Protein AF-A0A8J2NZH7-F1 (afdb_monomer)

Foldseek 3Di:
DLVVCVPALEKEWDFDWDDPPDPDTDTQWIWIDGPVDIDIDGCVVCVVCCLPRVLVQQCPPSHAYDYDPCPVVQVNCCPRNVRHGPHD

Structure (mmCIF, N/CA/C/O backbone):
data_AF-A0A8J2NZH7-F1
#
_entry.id   AF-A0A8J2NZH7-F1
#
loop_
_atom_site.group_PDB
_atom_site.id
_atom_site.type_symbol
_atom_site.label_atom_id
_atom_site.label_alt_id
_atom_site.label_comp_id
_atom_site.label_asym_id
_atom_site.label_entity_id
_atom_site.label_seq_id
_atom_site.pdbx_PDB_ins_code
_atom_site.Cartn_x
_atom_site.Cartn_y
_atom_site.Cartn_z
_atom_site.occupancy
_atom_site.B_iso_or_equiv
_atom_site.auth_seq_id
_atom_site.auth_comp_id
_atom_site.auth_asym_id
_atom_site.auth_atom_id
_atom_site.pdbx_PDB_model_num
ATOM 1 N N . MET A 1 1 ? -2.401 -9.623 7.213 1.00 84.00 1 MET A N 1
ATOM 2 C CA . MET A 1 1 ? -2.448 -8.206 6.795 1.00 84.00 1 MET A CA 1
ATOM 3 C C . MET A 1 1 ? -3.786 -7.860 6.156 1.00 84.00 1 MET A C 1
ATOM 5 O O . MET A 1 1 ? -4.567 -7.246 6.857 1.00 84.00 1 MET A O 1
ATOM 9 N N . MET A 1 2 ? -4.127 -8.323 4.943 1.00 83.69 2 MET A N 1
ATOM 10 C CA . MET A 1 2 ? -5.386 -7.930 4.269 1.00 83.69 2 MET A CA 1
ATOM 11 C C . MET A 1 2 ? -6.669 -8.170 5.081 1.00 83.69 2 MET A C 1
ATOM 13 O O . MET A 1 2 ? -7.547 -7.316 5.117 1.00 83.69 2 MET A O 1
ATOM 17 N N . GLN A 1 3 ? -6.775 -9.296 5.794 1.00 83.81 3 GLN A N 1
ATOM 18 C CA . GLN A 1 3 ? -7.909 -9.538 6.701 1.00 83.81 3 GLN A CA 1
ATOM 19 C C . GLN A 1 3 ? -7.936 -8.578 7.898 1.00 83.81 3 GLN A C 1
ATOM 21 O O . GLN A 1 3 ? -9.007 -8.228 8.374 1.00 83.81 3 GLN A O 1
ATOM 26 N N . GLU A 1 4 ? -6.767 -8.161 8.380 1.00 85.19 4 GLU A N 1
ATOM 27 C CA . GLU A 1 4 ? -6.629 -7.289 9.550 1.00 85.19 4 GLU A CA 1
ATOM 28 C C . GLU A 1 4 ? -6.860 -5.817 9.187 1.00 85.19 4 GLU A C 1
ATOM 30 O O . GLU A 1 4 ? -7.368 -5.064 10.007 1.00 85.19 4 GLU A O 1
ATOM 35 N N . THR A 1 5 ? -6.524 -5.408 7.960 1.00 84.50 5 THR A N 1
ATOM 36 C CA . THR A 1 5 ? -6.725 -4.039 7.464 1.00 84.50 5 THR A CA 1
ATOM 37 C C . THR A 1 5 ? -8.105 -3.826 6.846 1.00 84.50 5 THR A C 1
ATOM 39 O O . THR A 1 5 ? -8.506 -2.682 6.653 1.00 84.50 5 THR A O 1
ATOM 42 N N . LYS A 1 6 ? -8.856 -4.895 6.546 1.00 85.62 6 LYS A N 1
ATOM 43 C CA . LYS A 1 6 ? -10.144 -4.832 5.838 1.00 85.62 6 LYS A CA 1
ATOM 44 C C . LYS A 1 6 ? -11.123 -3.835 6.464 1.00 85.62 6 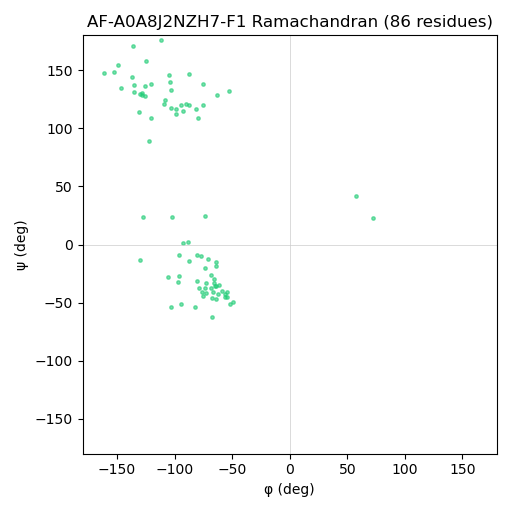LYS A C 1
ATOM 46 O O . LYS A 1 6 ? -11.628 -2.962 5.758 1.00 85.62 6 LYS A O 1
ATOM 51 N N . ASP A 1 7 ? -11.326 -3.937 7.773 1.00 87.75 7 ASP A N 1
ATOM 52 C CA . ASP A 1 7 ? -12.329 -3.157 8.509 1.00 87.75 7 ASP A CA 1
ATOM 53 C C . ASP A 1 7 ? -11.765 -1.852 9.106 1.00 87.75 7 ASP A C 1
ATOM 55 O O . ASP A 1 7 ? -12.483 -1.101 9.763 1.00 87.75 7 ASP A O 1
ATOM 59 N N . GLU A 1 8 ? -10.481 -1.559 8.889 1.00 91.25 8 GLU A N 1
ATOM 60 C CA . GLU A 1 8 ? -9.827 -0.363 9.426 1.00 91.25 8 GLU A CA 1
ATOM 61 C C . GLU A 1 8 ? -10.016 0.814 8.458 1.00 91.25 8 GLU A C 1
ATOM 63 O O . GLU A 1 8 ? -9.596 0.753 7.304 1.00 91.25 8 GLU A O 1
ATOM 68 N N . CYS A 1 9 ? -10.647 1.903 8.900 1.00 93.56 9 CYS A N 1
ATOM 69 C CA . CYS A 1 9 ? -10.873 3.086 8.053 1.00 93.56 9 CYS A CA 1
ATOM 70 C C . CYS A 1 9 ? -9.648 4.007 7.955 1.00 93.56 9 CYS A C 1
ATOM 72 O O . CYS A 1 9 ? -9.658 4.965 7.189 1.00 93.56 9 CYS A O 1
ATOM 74 N N . THR A 1 10 ? -8.607 3.765 8.749 1.00 96.50 10 THR A N 1
ATOM 75 C CA . THR A 1 10 ? -7.399 4.593 8.779 1.00 96.50 10 THR A CA 1
ATOM 76 C C . THR A 1 10 ? -6.170 3.705 8.798 1.00 96.50 10 THR A C 1
ATOM 78 O O . THR A 1 10 ? -6.090 2.788 9.615 1.00 96.50 10 THR A O 1
ATOM 81 N N . LEU A 1 11 ? -5.214 3.993 7.919 1.00 97.19 11 LEU A N 1
ATOM 82 C CA . LEU A 1 11 ? -3.950 3.270 7.816 1.00 97.19 11 LEU A CA 1
ATOM 83 C C . LEU A 1 11 ? -2.790 4.265 7.848 1.00 97.19 11 LEU A C 1
ATOM 85 O O . LEU A 1 11 ? -2.800 5.236 7.101 1.00 97.19 11 LEU A O 1
ATOM 89 N N . GLY A 1 12 ? -1.786 4.021 8.687 1.00 97.69 12 GLY A N 1
ATOM 90 C CA . GLY A 1 12 ? -0.473 4.648 8.533 1.00 97.69 12 GLY A CA 1
ATOM 91 C C . GLY A 1 12 ? 0.270 3.987 7.378 1.00 97.69 12 GLY A C 1
ATOM 92 O O . GLY A 1 12 ? 0.178 2.766 7.226 1.00 97.69 12 GLY A O 1
ATOM 93 N N . PHE A 1 13 ? 0.954 4.769 6.549 1.00 97.12 13 PHE A N 1
ATOM 94 C CA . PHE A 1 13 ? 1.538 4.265 5.314 1.00 97.12 13 PHE A CA 1
ATOM 95 C C . PHE A 1 13 ? 2.855 4.972 4.975 1.00 97.12 13 PHE A C 1
ATOM 97 O O . PHE A 1 13 ? 2.940 6.197 5.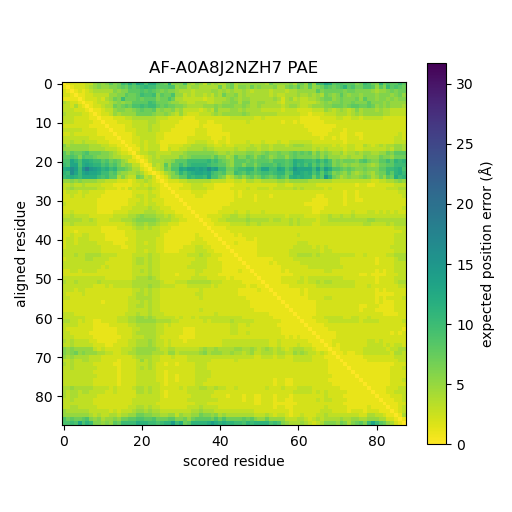069 1.00 97.12 13 PHE A O 1
ATOM 104 N N . ASP A 1 14 ? 3.860 4.190 4.586 1.00 97.81 14 ASP A N 1
ATOM 105 C CA . ASP A 1 14 ? 5.179 4.650 4.138 1.00 97.81 14 ASP A CA 1
ATOM 106 C C . ASP A 1 14 ? 5.750 3.654 3.111 1.00 97.81 14 ASP A C 1
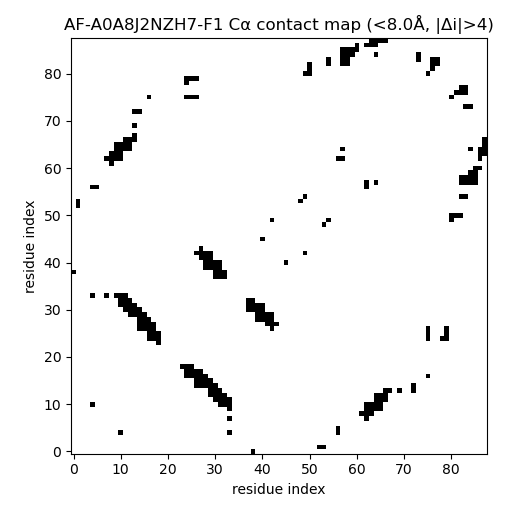ATOM 108 O O . ASP A 1 14 ? 5.349 2.480 3.080 1.00 97.81 14 ASP A O 1
ATOM 112 N N . ILE A 1 15 ? 6.630 4.128 2.227 1.00 96.75 15 ILE A N 1
ATOM 113 C CA . ILE A 1 15 ? 7.280 3.306 1.201 1.00 96.75 15 ILE A CA 1
ATOM 114 C C . ILE A 1 15 ? 8.774 3.623 1.136 1.00 96.75 15 ILE A C 1
ATOM 116 O O . ILE A 1 15 ? 9.176 4.778 1.035 1.00 96.75 15 ILE A O 1
ATOM 120 N N . ASP A 1 16 ? 9.599 2.581 1.019 1.00 95.44 16 ASP A N 1
ATOM 121 C CA . ASP A 1 16 ? 11.004 2.724 0.640 1.00 95.44 16 ASP A CA 1
ATOM 122 C C . ASP A 1 16 ? 11.213 2.445 -0.851 1.00 95.44 16 ASP A C 1
ATOM 124 O O . ASP A 1 16 ? 11.120 1.304 -1.320 1.00 95.44 16 ASP A O 1
ATOM 128 N N . GLY A 1 17 ? 11.563 3.486 -1.604 1.00 92.25 17 GLY A N 1
ATOM 129 C CA . GLY A 1 17 ? 11.954 3.383 -3.009 1.00 92.25 17 GLY A CA 1
ATOM 130 C C . GLY A 1 17 ? 13.450 3.108 -3.209 1.00 92.25 17 GLY A C 1
ATOM 131 O O . GLY A 1 17 ? 14.305 3.622 -2.489 1.00 92.25 17 GLY A O 1
ATOM 132 N N . HIS A 1 18 ? 13.792 2.358 -4.258 1.00 92.00 18 HIS A N 1
ATOM 133 C CA . HIS A 1 18 ? 15.166 2.159 -4.718 1.00 92.00 18 HIS A CA 1
ATOM 134 C C . HIS A 1 18 ? 15.312 2.519 -6.206 1.00 92.00 18 HIS A C 1
ATOM 136 O O . HIS A 1 18 ? 14.476 2.162 -7.035 1.00 92.00 18 HIS A O 1
ATOM 142 N N . MET A 1 19 ? 16.390 3.232 -6.557 1.00 87.38 19 MET A N 1
ATOM 143 C CA . MET A 1 19 ? 16.623 3.757 -7.918 1.00 87.38 19 MET A CA 1
ATOM 144 C C . MET A 1 19 ? 18.004 3.440 -8.500 1.00 87.38 19 MET A C 1
ATOM 146 O O . MET A 1 19 ? 18.223 3.642 -9.688 1.00 87.38 19 MET A O 1
ATOM 150 N N . GLN A 1 20 ? 18.960 2.973 -7.694 1.00 87.69 20 GLN A N 1
ATOM 151 C CA . GLN A 1 20 ? 20.371 2.944 -8.101 1.00 87.69 20 GLN A CA 1
ATOM 152 C C . GLN A 1 20 ? 20.653 1.979 -9.264 1.00 87.69 20 GLN A C 1
ATOM 154 O O . GLN A 1 20 ? 21.562 2.220 -10.056 1.00 87.69 20 GLN A O 1
ATOM 159 N N . TYR A 1 21 ? 19.869 0.905 -9.378 1.00 85.69 21 TYR A N 1
ATOM 160 C CA . TYR A 1 21 ? 20.075 -0.164 -10.361 1.00 85.69 21 TYR A CA 1
ATOM 161 C C . TYR A 1 21 ? 18.828 -0.467 -11.202 1.00 85.69 21 TYR A C 1
ATOM 163 O O . TYR A 1 21 ? 18.687 -1.568 -11.730 1.00 85.69 21 TYR A O 1
ATOM 171 N N . SER A 1 22 ? 17.919 0.501 -11.336 1.00 80.25 22 SER A N 1
ATOM 172 C CA . SER A 1 22 ? 16.685 0.353 -12.110 1.00 80.25 22 SER A CA 1
ATOM 173 C C . SER A 1 22 ? 16.412 1.601 -12.952 1.00 80.25 22 SER A C 1
ATOM 175 O O . SER A 1 22 ? 16.686 2.722 -12.536 1.00 80.25 22 SER A O 1
ATOM 177 N N . ILE A 1 23 ? 15.856 1.403 -14.154 1.00 74.44 23 ILE A N 1
ATOM 178 C CA . ILE A 1 23 ? 15.444 2.487 -15.070 1.00 74.44 23 ILE A CA 1
ATOM 179 C C . ILE A 1 23 ? 14.192 3.222 -14.536 1.00 74.44 23 ILE A C 1
ATOM 181 O O . ILE A 1 23 ? 13.856 4.309 -15.000 1.00 74.44 23 ILE A O 1
ATOM 185 N N . GLY A 1 24 ? 13.524 2.662 -13.523 1.00 75.56 24 GLY A N 1
ATOM 186 C CA . GLY A 1 24 ? 12.451 3.305 -12.766 1.00 75.56 24 GLY A CA 1
ATOM 187 C C . GLY A 1 24 ? 12.595 3.080 -11.262 1.00 75.56 24 GLY A C 1
ATOM 188 O O . GLY A 1 24 ? 13.407 2.273 -10.817 1.00 75.56 24 GLY A O 1
ATOM 189 N N . ASN A 1 25 ? 11.784 3.778 -10.471 1.00 81.25 25 ASN A N 1
ATOM 190 C CA . ASN A 1 25 ? 11.668 3.481 -9.045 1.00 81.25 25 ASN A CA 1
ATOM 191 C C . ASN A 1 25 ? 11.098 2.073 -8.860 1.00 81.25 25 ASN A C 1
ATOM 193 O O . ASN A 1 25 ? 10.059 1.774 -9.448 1.00 81.25 25 ASN A O 1
ATOM 197 N N . ILE A 1 26 ? 11.770 1.254 -8.054 1.00 91.38 26 ILE A N 1
ATOM 198 C CA . ILE A 1 26 ? 11.193 0.028 -7.498 1.00 91.38 26 ILE A CA 1
ATOM 199 C C . ILE A 1 26 ? 10.853 0.276 -6.035 1.00 91.38 26 ILE A C 1
ATOM 201 O O . ILE A 1 26 ? 11.616 0.927 -5.317 1.00 91.38 26 ILE A O 1
ATOM 205 N N . ILE A 1 27 ? 9.722 -0.242 -5.591 1.00 95.00 27 ILE A N 1
ATOM 206 C CA . ILE A 1 27 ? 9.325 -0.263 -4.194 1.00 95.00 27 ILE A CA 1
ATOM 207 C C . ILE A 1 27 ? 10.048 -1.446 -3.560 1.00 95.00 27 ILE A C 1
ATOM 209 O O . ILE A 1 27 ? 9.866 -2.590 -3.960 1.00 95.00 27 ILE A O 1
ATOM 213 N N . SER A 1 28 ? 10.928 -1.155 -2.608 1.00 95.00 28 SER A N 1
ATOM 214 C CA . SER A 1 28 ? 11.775 -2.148 -1.939 1.00 95.00 28 SER A CA 1
ATOM 215 C C . SER A 1 28 ? 11.199 -2.627 -0.609 1.00 95.00 28 SER A C 1
ATOM 217 O O . SER A 1 28 ? 11.450 -3.761 -0.206 1.00 95.00 28 SER A O 1
ATOM 219 N N . LEU A 1 29 ? 10.397 -1.788 0.046 1.00 97.06 29 LEU A N 1
ATOM 220 C CA . LEU A 1 29 ? 9.662 -2.110 1.261 1.00 97.06 29 LEU A CA 1
ATOM 221 C C . LEU A 1 29 ? 8.411 -1.233 1.328 1.00 97.06 29 LEU A C 1
ATOM 223 O O . LEU A 1 29 ? 8.410 -0.105 0.834 1.00 97.06 29 LEU A O 1
ATOM 227 N N . MET A 1 30 ? 7.351 -1.761 1.928 1.00 97.12 30 MET A N 1
ATOM 228 C CA . MET A 1 30 ? 6.148 -0.996 2.228 1.00 97.12 30 MET A CA 1
ATOM 229 C C . MET A 1 30 ? 5.775 -1.219 3.692 1.00 97.12 30 MET A C 1
ATOM 231 O O . MET A 1 30 ? 5.712 -2.359 4.168 1.00 97.12 30 MET A O 1
ATOM 235 N N . GLN A 1 31 ? 5.554 -0.128 4.412 1.00 98.00 31 GLN A N 1
ATOM 236 C CA . GLN A 1 31 ? 5.205 -0.129 5.823 1.00 98.00 31 GLN A CA 1
ATOM 237 C C . GLN A 1 31 ? 3.746 0.279 5.961 1.00 98.00 31 GLN A C 1
ATOM 239 O O . GLN A 1 31 ? 3.328 1.334 5.484 1.00 98.00 31 GLN A O 1
ATOM 244 N N . ILE A 1 32 ? 2.959 -0.571 6.616 1.00 97.25 32 ILE A N 1
ATOM 245 C CA . ILE A 1 32 ? 1.536 -0.320 6.835 1.00 97.25 32 ILE A CA 1
ATOM 246 C C . ILE A 1 32 ? 1.237 -0.491 8.312 1.00 97.25 32 ILE A C 1
ATOM 248 O O . ILE A 1 32 ? 1.532 -1.533 8.892 1.00 97.25 32 ILE A O 1
ATOM 252 N N . SER A 1 33 ? 0.587 0.499 8.901 1.00 97.00 33 SER A N 1
ATOM 253 C CA . SER A 1 33 ? 0.210 0.495 10.309 1.00 97.00 33 SER A CA 1
ATOM 254 C C . SER A 1 33 ? -1.295 0.619 10.467 1.00 97.00 33 SER A C 1
ATOM 256 O O . SER A 1 33 ? -1.961 1.408 9.800 1.00 97.00 33 SER A O 1
ATOM 258 N N . THR A 1 34 ? -1.832 -0.156 11.397 1.00 95.81 34 THR A N 1
ATOM 259 C CA . THR A 1 34 ? -3.188 -0.005 11.938 1.00 95.81 34 THR A CA 1
ATOM 260 C C . THR A 1 34 ? -3.079 0.450 13.390 1.00 95.81 34 THR A C 1
ATOM 262 O O . THR A 1 34 ? -1.993 0.462 13.963 1.00 95.81 34 THR A O 1
ATOM 265 N N . PHE A 1 35 ? -4.201 0.727 14.053 1.00 92.56 35 PHE A N 1
ATOM 266 C CA . PHE A 1 35 ? -4.181 1.014 15.493 1.00 92.56 35 PHE A CA 1
ATOM 267 C C . PHE A 1 35 ? -3.719 -0.163 16.366 1.00 92.56 35 PHE A C 1
ATOM 269 O O . PHE A 1 35 ? -3.383 0.035 17.532 1.00 92.56 35 PHE A O 1
ATOM 276 N N . LYS A 1 36 ? -3.747 -1.392 15.840 1.00 93.88 36 LYS A N 1
ATOM 277 C CA . LYS A 1 36 ? -3.466 -2.613 16.610 1.00 93.88 36 LYS A CA 1
ATOM 278 C C . LYS A 1 36 ? -2.107 -3.221 16.294 1.00 93.88 36 LYS A C 1
ATOM 280 O O . LYS A 1 36 ? -1.575 -3.962 17.117 1.00 93.88 36 LYS A O 1
ATOM 285 N N . LYS A 1 37 ? -1.605 -3.000 15.080 1.00 95.38 37 LYS A N 1
ATOM 286 C CA . LYS A 1 37 ? -0.477 -3.751 14.537 1.00 95.38 37 LYS A CA 1
ATOM 287 C C . LYS A 1 37 ? 0.179 -3.033 13.369 1.00 95.38 37 LYS A C 1
ATOM 289 O O . LYS A 1 37 ? -0.512 -2.432 12.543 1.00 95.38 37 LYS A O 1
ATOM 294 N N . ASP A 1 38 ? 1.484 -3.237 13.279 1.00 96.94 38 ASP A N 1
ATOM 295 C CA . ASP A 1 38 ? 2.339 -2.797 12.188 1.00 96.94 38 ASP A CA 1
ATOM 296 C C . ASP A 1 38 ? 2.720 -3.971 11.280 1.00 96.94 38 ASP A C 1
ATOM 298 O O . ASP A 1 38 ? 2.908 -5.110 11.726 1.00 96.94 38 ASP A O 1
ATOM 302 N N . PHE A 1 39 ? 2.841 -3.684 9.991 1.00 97.19 39 PHE A N 1
ATOM 303 C CA . PHE A 1 39 ? 3.180 -4.635 8.946 1.00 97.19 39 PHE A CA 1
ATOM 304 C C . PHE A 1 39 ? 4.384 -4.121 8.160 1.00 97.19 39 PHE A C 1
ATOM 306 O O . PHE A 1 39 ? 4.367 -3.010 7.635 1.00 97.19 39 PHE A O 1
ATOM 313 N N . LEU A 1 40 ? 5.400 -4.973 8.037 1.00 97.44 40 LEU A N 1
ATOM 314 C CA . LEU A 1 40 ? 6.466 -4.829 7.052 1.00 97.44 40 LEU A CA 1
ATOM 315 C C . LEU A 1 40 ? 6.134 -5.754 5.887 1.00 97.44 40 LEU A C 1
ATOM 317 O O . LEU A 1 40 ? 6.014 -6.968 6.067 1.00 97.44 40 LEU A O 1
ATOM 321 N N . VAL A 1 41 ? 5.919 -5.168 4.719 1.00 96.56 41 VAL A N 1
ATOM 322 C CA . VAL A 1 41 ? 5.423 -5.864 3.536 1.00 96.56 41 VAL A CA 1
ATOM 323 C C . VAL A 1 41 ? 6.558 -5.961 2.536 1.00 96.56 41 VAL A C 1
ATOM 325 O O . VAL A 1 41 ? 7.079 -4.936 2.108 1.00 96.56 41 VAL A O 1
ATOM 328 N N . ASP A 1 42 ? 6.918 -7.187 2.160 1.00 96.62 42 ASP A N 1
ATOM 329 C CA . ASP A 1 42 ? 7.838 -7.443 1.055 1.00 96.62 42 ASP A CA 1
ATOM 330 C C . ASP A 1 42 ? 7.08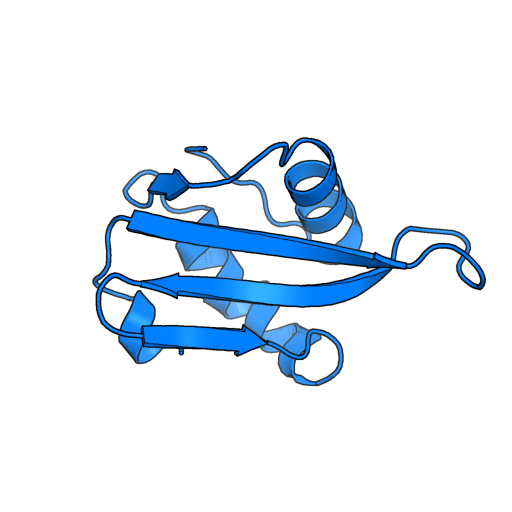0 -7.330 -0.285 1.00 96.62 42 ASP A C 1
ATOM 332 O O . ASP A 1 42 ? 6.260 -8.202 -0.601 1.00 96.62 42 ASP A O 1
ATOM 336 N N . PRO A 1 43 ? 7.335 -6.273 -1.076 1.00 95.06 43 PRO A N 1
ATOM 337 C CA . PRO A 1 43 ? 6.632 -6.016 -2.325 1.00 95.06 43 PRO A CA 1
ATOM 338 C C . PRO A 1 43 ? 7.042 -6.959 -3.459 1.00 95.06 43 PRO A C 1
ATOM 340 O O . PRO A 1 43 ? 6.280 -7.110 -4.410 1.00 95.06 43 PRO A O 1
ATOM 343 N N . PHE A 1 44 ? 8.206 -7.610 -3.372 1.00 94.19 44 PHE A N 1
ATOM 344 C CA . PHE A 1 44 ? 8.653 -8.557 -4.393 1.00 94.19 44 PHE A CA 1
ATOM 345 C C . PHE A 1 44 ? 7.899 -9.877 -4.276 1.00 94.19 44 PHE A C 1
ATOM 347 O O . PHE A 1 44 ? 7.445 -10.427 -5.278 1.00 94.19 44 PHE A O 1
ATOM 354 N N . THR A 1 45 ? 7.745 -10.369 -3.046 1.00 96.62 45 THR A N 1
ATOM 355 C CA . THR A 1 45 ? 7.040 -11.627 -2.776 1.00 96.62 45 THR A CA 1
ATOM 356 C C . THR A 1 45 ? 5.528 -11.478 -2.938 1.00 96.62 45 THR A C 1
ATOM 358 O O . THR A 1 45 ? 4.886 -12.392 -3.442 1.00 96.62 45 THR A O 1
ATOM 361 N N . LEU A 1 46 ? 4.963 -10.336 -2.533 1.00 96.00 46 LEU A N 1
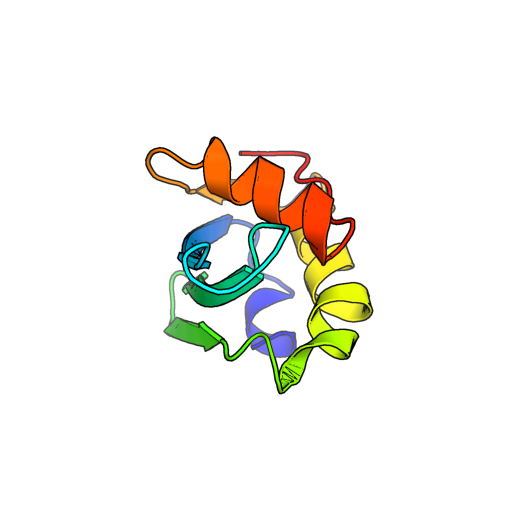ATOM 362 C CA . LEU A 1 46 ? 3.512 -10.088 -2.515 1.00 96.00 46 LEU A CA 1
ATOM 363 C C . LEU A 1 46 ? 3.035 -9.213 -3.680 1.00 96.00 46 LEU A C 1
ATOM 365 O O . LEU A 1 46 ? 2.028 -8.509 -3.582 1.00 96.00 46 LEU A O 1
ATOM 369 N N . HIS A 1 47 ? 3.799 -9.191 -4.770 1.00 94.12 47 HIS A N 1
ATOM 370 C CA . HIS A 1 47 ? 3.596 -8.260 -5.873 1.00 94.12 47 HIS A CA 1
ATOM 371 C C . HIS A 1 47 ? 2.172 -8.335 -6.458 1.00 94.12 47 HIS A C 1
ATOM 373 O O . HIS A 1 47 ? 1.551 -7.301 -6.724 1.00 94.12 47 HIS A O 1
ATOM 379 N N . ASP A 1 48 ? 1.626 -9.539 -6.634 1.00 94.81 48 ASP A N 1
ATOM 380 C CA . ASP A 1 48 ? 0.312 -9.736 -7.251 1.00 94.81 48 ASP A CA 1
ATOM 381 C C . ASP A 1 48 ? -0.833 -9.450 -6.270 1.00 94.81 48 ASP A C 1
ATOM 383 O O . ASP A 1 48 ? -1.838 -8.835 -6.644 1.00 94.81 48 ASP A O 1
ATOM 387 N N . GLU A 1 49 ? -0.669 -9.805 -4.997 1.00 94.94 49 GLU A N 1
ATOM 388 C CA . GLU A 1 49 ? -1.593 -9.484 -3.908 1.00 94.94 49 GLU A CA 1
ATOM 389 C C . GLU A 1 49 ? -1.678 -7.971 -3.684 1.00 94.94 49 GLU A C 1
ATOM 391 O O . GLU A 1 49 ? -2.756 -7.435 -3.428 1.00 94.94 49 GLU A O 1
ATOM 396 N N . ILE A 1 50 ? -0.572 -7.242 -3.854 1.00 96.00 50 ILE A N 1
ATOM 397 C CA . ILE A 1 50 ? -0.580 -5.778 -3.793 1.00 96.00 50 ILE A CA 1
ATOM 398 C C . ILE A 1 50 ? -1.432 -5.198 -4.932 1.00 96.00 50 ILE A C 1
ATOM 400 O O . ILE A 1 50 ? -2.287 -4.339 -4.698 1.00 96.00 50 ILE A O 1
ATOM 404 N N . ARG A 1 51 ? -1.251 -5.691 -6.165 1.00 95.25 51 ARG A N 1
ATOM 405 C CA . ARG A 1 51 ? -1.985 -5.205 -7.353 1.00 95.25 51 ARG A CA 1
ATOM 406 C C . ARG A 1 51 ? -3.468 -5.554 -7.340 1.00 95.25 51 ARG A C 1
ATOM 408 O O . ARG A 1 51 ? -4.247 -4.861 -7.996 1.00 95.25 51 ARG A O 1
ATOM 415 N N . SER A 1 52 ? -3.845 -6.626 -6.649 1.00 93.44 52 SER A N 1
ATOM 416 C CA . SER A 1 52 ? -5.213 -7.146 -6.629 1.00 93.44 52 SER A CA 1
ATOM 417 C C . SER A 1 52 ? -5.966 -6.794 -5.347 1.00 93.44 52 SER A C 1
ATOM 419 O O . SER A 1 52 ? -7.040 -6.206 -5.425 1.00 93.44 52 SER A O 1
ATOM 421 N N . GLU A 1 53 ? -5.418 -7.108 -4.176 1.00 93.44 53 GLU A N 1
ATOM 422 C CA . GLU A 1 53 ? -6.103 -6.979 -2.889 1.00 93.44 53 GLU A CA 1
ATOM 423 C C . GLU A 1 53 ? -5.804 -5.643 -2.206 1.00 93.44 53 GLU A C 1
ATOM 425 O O . GLU A 1 53 ? -6.733 -4.919 -1.839 1.00 93.44 53 GLU A O 1
ATOM 430 N N . LEU A 1 54 ? -4.524 -5.274 -2.058 1.00 94.25 54 LEU A N 1
ATOM 431 C CA . LEU A 1 54 ? -4.154 -4.029 -1.368 1.00 94.25 54 LEU A CA 1
ATOM 432 C C . LEU A 1 54 ? -4.651 -2.796 -2.126 1.00 94.25 54 LEU A C 1
ATOM 434 O O . LEU A 1 54 ? -5.112 -1.832 -1.513 1.00 94.25 54 LEU A O 1
ATOM 438 N N . LYS A 1 55 ? -4.637 -2.866 -3.461 1.00 95.62 55 LYS A N 1
ATOM 439 C CA . LYS A 1 55 ? -5.238 -1.864 -4.340 1.00 95.62 55 LYS A CA 1
ATOM 440 C C . LYS A 1 55 ? -6.669 -1.514 -3.932 1.00 95.62 55 LYS A C 1
ATOM 442 O O . LYS A 1 55 ? -6.976 -0.337 -3.787 1.00 95.62 55 LYS A O 1
ATOM 447 N N . LEU A 1 56 ? -7.522 -2.516 -3.705 1.00 94.69 56 LEU A N 1
ATOM 448 C CA . LEU A 1 56 ? -8.925 -2.292 -3.344 1.00 94.69 56 LEU A CA 1
ATOM 449 C C . LEU A 1 56 ? -9.061 -1.523 -2.032 1.00 94.69 56 LEU A C 1
ATOM 451 O O . LEU A 1 56 ? -9.978 -0.723 -1.889 1.00 94.69 56 LEU A O 1
ATOM 455 N N . LYS A 1 57 ? -8.149 -1.757 -1.083 1.00 94.62 57 LYS A N 1
ATOM 456 C CA . LYS A 1 57 ? -8.172 -1.066 0.204 1.00 94.62 57 LYS A CA 1
ATOM 457 C C . LYS A 1 57 ? -7.664 0.373 0.100 1.00 94.62 57 LYS A C 1
ATOM 459 O O . LYS A 1 57 ? -8.243 1.262 0.706 1.00 94.62 57 LYS A O 1
ATOM 464 N N . ILE A 1 58 ? -6.601 0.606 -0.666 1.00 95.19 58 ILE A N 1
ATOM 465 C CA . ILE A 1 58 ? -5.995 1.936 -0.840 1.00 95.19 58 ILE A CA 1
ATOM 466 C C . ILE A 1 58 ? -6.868 2.860 -1.708 1.00 95.19 58 ILE A C 1
ATOM 468 O O . ILE A 1 58 ? -6.890 4.073 -1.499 1.00 95.19 58 ILE A O 1
ATOM 472 N N . GLU A 1 59 ? -7.581 2.303 -2.688 1.00 96.38 59 GLU A N 1
ATOM 473 C CA . GLU A 1 59 ? -8.480 3.054 -3.576 1.00 96.38 59 GLU A CA 1
ATOM 474 C C . GLU A 1 59 ? -9.910 3.183 -3.026 1.00 96.38 59 GLU A C 1
ATOM 476 O O . GLU A 1 59 ? -10.772 3.755 -3.689 1.00 96.38 59 GLU A O 1
ATOM 481 N N . ASP A 1 60 ? -10.191 2.667 -1.828 1.00 95.62 60 ASP A N 1
ATOM 482 C CA . ASP A 1 60 ? -11.480 2.857 -1.167 1.00 95.62 60 ASP A CA 1
ATOM 483 C C . ASP A 1 60 ? -11.572 4.286 -0.596 1.00 95.62 60 ASP A C 1
ATOM 485 O O . ASP A 1 60 ? -10.775 4.640 0.275 1.00 95.62 60 ASP A O 1
ATOM 489 N N . PRO A 1 61 ? -12.551 5.117 -1.010 1.00 95.19 61 PRO A N 1
ATOM 490 C CA . PRO A 1 61 ? -12.724 6.462 -0.456 1.00 95.19 61 PRO A CA 1
ATOM 491 C C . PRO A 1 61 ? -13.090 6.464 1.039 1.00 95.19 61 PRO A C 1
ATOM 493 O O . PRO A 1 61 ? -13.011 7.507 1.683 1.00 95.19 61 PRO A O 1
ATOM 496 N N . GLY A 1 62 ? -13.505 5.322 1.599 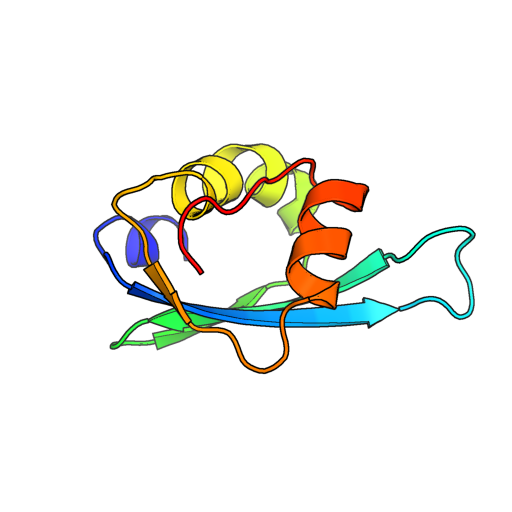1.00 95.69 62 GLY A N 1
ATOM 497 C CA . GLY A 1 62 ? -13.694 5.142 3.039 1.00 95.69 62 GLY A CA 1
ATOM 498 C C . GLY A 1 62 ? -12.394 4.937 3.826 1.00 95.69 62 GLY A C 1
ATOM 499 O O . GLY A 1 62 ? -12.426 4.961 5.057 1.00 95.69 62 GLY A O 1
ATOM 500 N N . THR A 1 63 ? -11.261 4.743 3.143 1.00 95.44 63 THR A N 1
ATOM 501 C CA . THR A 1 63 ? -9.955 4.507 3.762 1.00 95.44 63 THR A CA 1
ATOM 502 C C . THR A 1 63 ? -9.099 5.775 3.716 1.00 95.44 63 THR A C 1
ATOM 504 O O . THR A 1 63 ? -8.740 6.265 2.650 1.00 95.44 63 THR A O 1
ATOM 507 N N . LEU A 1 64 ? -8.744 6.299 4.891 1.00 96.50 64 LEU A N 1
ATOM 508 C CA . LEU A 1 64 ? -7.811 7.412 5.064 1.00 96.50 64 LEU A CA 1
ATOM 509 C C . LEU A 1 64 ? -6.379 6.887 5.214 1.00 96.50 64 LEU A C 1
ATOM 511 O O . LEU A 1 64 ? -6.088 6.153 6.162 1.00 96.50 64 LEU A O 1
ATOM 515 N N . LEU A 1 65 ? -5.477 7.307 4.327 1.00 96.44 65 LEU A N 1
ATOM 516 C CA . LEU A 1 65 ? -4.049 7.012 4.439 1.00 96.44 65 LEU A CA 1
ATOM 517 C C . LEU A 1 65 ? -3.325 8.158 5.143 1.00 96.44 65 LEU A C 1
ATOM 519 O O . LEU A 1 65 ? -3.314 9.279 4.656 1.00 96.44 65 LEU A O 1
ATOM 523 N N . ILE A 1 66 ? -2.690 7.879 6.274 1.00 97.00 66 ILE A N 1
ATOM 524 C CA . ILE A 1 66 ? -1.831 8.829 6.976 1.00 97.00 66 ILE A CA 1
ATOM 525 C C . ILE A 1 66 ? -0.397 8.612 6.495 1.00 97.00 66 ILE A C 1
ATOM 527 O O . ILE A 1 66 ? 0.191 7.566 6.765 1.00 97.00 66 ILE A O 1
ATOM 531 N N . VAL A 1 67 ? 0.169 9.619 5.831 1.00 96.62 67 VAL A N 1
ATOM 532 C CA . VAL A 1 67 ? 1.546 9.608 5.308 1.00 96.62 67 VAL A CA 1
ATOM 533 C C . VAL A 1 67 ? 2.341 10.808 5.824 1.00 96.62 67 VAL A C 1
ATOM 535 O O . VAL A 1 67 ? 1.771 11.845 6.174 1.00 96.62 67 VAL A O 1
ATOM 538 N N . HIS A 1 68 ? 3.671 10.715 5.816 1.00 96.31 68 HIS A N 1
ATOM 539 C CA . HIS A 1 68 ? 4.555 11.849 6.089 1.00 96.31 68 HIS A CA 1
ATOM 540 C C . HIS A 1 68 ? 5.470 12.110 4.892 1.00 96.31 68 HIS A C 1
ATOM 542 O O . HIS A 1 68 ? 6.385 11.348 4.624 1.00 96.31 68 HIS A O 1
ATOM 548 N N . GLY A 1 69 ? 5.236 13.207 4.164 1.00 94.00 69 GLY A N 1
ATOM 549 C CA . GLY A 1 69 ? 6.022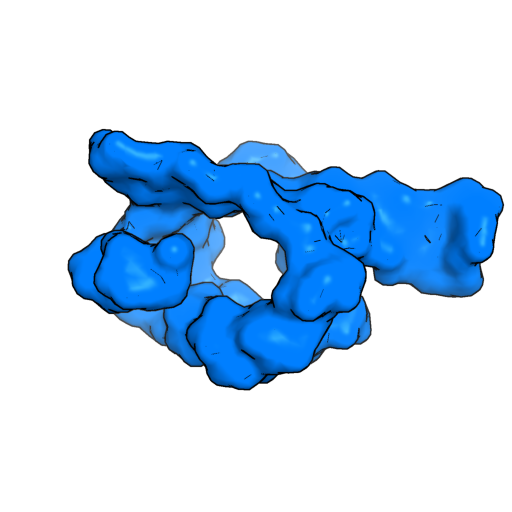 13.504 2.960 1.00 94.00 69 GLY A CA 1
ATOM 550 C C . GLY A 1 69 ? 5.713 12.592 1.762 1.00 94.00 69 GLY A C 1
ATOM 551 O O . GLY A 1 69 ? 6.525 12.505 0.845 1.00 94.00 69 GLY A O 1
ATOM 552 N N . GLY A 1 70 ? 4.529 11.968 1.721 1.00 92.25 70 GLY A N 1
ATOM 553 C CA . GLY A 1 70 ? 4.191 10.888 0.781 1.00 92.25 70 GLY A CA 1
ATOM 554 C C . GLY A 1 70 ? 3.950 11.263 -0.686 1.00 92.25 70 GLY A C 1
ATOM 555 O O . GLY A 1 70 ? 3.265 10.547 -1.415 1.00 92.25 70 GLY A O 1
ATOM 556 N N . ALA A 1 71 ? 4.507 12.380 -1.163 1.00 93.25 71 ALA A N 1
ATOM 557 C CA . ALA A 1 71 ? 4.442 12.735 -2.581 1.00 93.25 71 ALA A CA 1
ATOM 558 C C . ALA A 1 71 ? 5.086 11.649 -3.464 1.00 93.25 71 ALA A C 1
ATOM 560 O O . ALA A 1 71 ? 4.547 11.309 -4.518 1.00 93.25 71 ALA A O 1
ATOM 561 N N . ASN A 1 72 ? 6.211 11.085 -3.014 1.00 93.44 72 ASN A N 1
ATOM 562 C CA . ASN A 1 72 ? 6.886 9.992 -3.708 1.00 93.44 72 ASN A CA 1
ATOM 563 C C . ASN A 1 72 ? 6.121 8.672 -3.580 1.00 93.44 72 ASN A C 1
ATOM 565 O O . ASN A 1 72 ? 5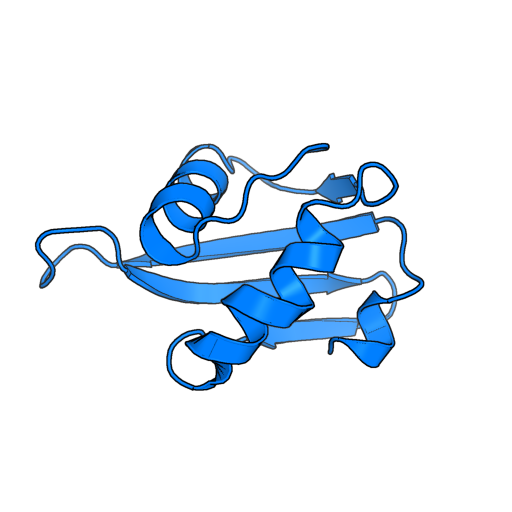.942 8.009 -4.597 1.00 93.44 72 ASN A O 1
ATOM 569 N N . ASP A 1 73 ? 5.581 8.344 -2.405 1.00 94.44 73 ASP A N 1
ATOM 570 C CA . ASP A 1 73 ? 4.786 7.125 -2.184 1.00 94.44 73 ASP A CA 1
ATOM 571 C C . ASP A 1 73 ? 3.630 7.025 -3.179 1.00 94.44 73 ASP A C 1
ATOM 573 O O . ASP A 1 73 ? 3.431 6.002 -3.836 1.00 94.44 73 ASP A O 1
ATOM 577 N N . ILE A 1 74 ? 2.914 8.136 -3.378 1.00 94.06 74 ILE A N 1
ATOM 578 C CA . ILE A 1 74 ? 1.826 8.228 -4.353 1.00 94.06 74 ILE A CA 1
ATOM 579 C C . ILE A 1 74 ? 2.343 7.994 -5.781 1.00 94.06 74 ILE A C 1
ATOM 581 O O . ILE A 1 74 ? 1.685 7.315 -6.573 1.00 94.06 74 ILE A O 1
ATOM 585 N N . LEU A 1 75 ? 3.495 8.563 -6.149 1.00 93.56 75 LEU A N 1
ATOM 586 C CA . LEU A 1 75 ? 4.082 8.375 -7.480 1.00 93.56 75 LEU A CA 1
ATOM 587 C C . LEU A 1 75 ? 4.539 6.931 -7.701 1.00 93.56 75 LEU A C 1
ATOM 589 O O . LEU A 1 75 ? 4.307 6.380 -8.778 1.00 93.56 75 LEU A O 1
ATOM 593 N N . TRP A 1 76 ? 5.148 6.313 -6.695 1.00 94.06 76 TRP A N 1
ATOM 594 C CA . TRP A 1 76 ? 5.630 4.939 -6.751 1.00 94.06 76 TRP A CA 1
ATOM 595 C C . TRP A 1 76 ? 4.471 3.944 -6.851 1.00 94.06 76 TRP A C 1
ATOM 597 O O . TRP A 1 76 ? 4.465 3.117 -7.765 1.00 94.06 76 TRP A O 1
ATOM 607 N N . LEU A 1 77 ? 3.425 4.099 -6.030 1.00 94.75 77 LEU A N 1
ATOM 608 C CA . LEU A 1 77 ? 2.197 3.293 -6.109 1.00 94.75 77 LEU A CA 1
ATOM 609 C C . LEU A 1 77 ? 1.541 3.358 -7.495 1.00 94.75 77 LEU A C 1
ATOM 611 O O . LEU A 1 77 ? 1.163 2.330 -8.070 1.00 94.75 77 LEU A O 1
ATOM 615 N N . LYS A 1 78 ? 1.440 4.562 -8.071 1.00 94.25 78 LYS A N 1
ATOM 616 C CA . LYS A 1 78 ? 0.887 4.766 -9.421 1.00 94.25 78 LYS A CA 1
ATOM 617 C C . LYS A 1 78 ? 1.793 4.193 -10.505 1.00 94.25 78 LYS A C 1
ATOM 619 O O . LYS A 1 78 ? 1.306 3.683 -11.516 1.00 94.25 78 LYS A O 1
ATOM 624 N N . GLY A 1 79 ? 3.105 4.302 -10.329 1.00 92.25 79 GLY A N 1
ATOM 625 C CA . GLY A 1 79 ? 4.105 3.837 -11.280 1.00 92.25 79 GLY A CA 1
ATOM 626 C C . GLY A 1 79 ? 4.120 2.319 -11.384 1.00 92.25 79 GLY A C 1
ATOM 627 O O . GLY A 1 79 ? 3.805 1.773 -12.447 1.00 92.25 79 GLY A O 1
ATOM 628 N N . GLU A 1 80 ? 4.441 1.663 -10.274 1.00 92.19 80 GLU A N 1
ATOM 629 C CA . GLU A 1 80 ? 4.719 0.232 -10.211 1.00 92.19 80 GLU A CA 1
ATOM 630 C C . GLU A 1 80 ? 3.440 -0.601 -10.138 1.00 92.19 80 GLU A C 1
ATOM 632 O O . GLU A 1 80 ? 3.197 -1.440 -11.012 1.00 92.19 80 GLU A O 1
ATOM 637 N N . PHE A 1 81 ? 2.568 -0.309 -9.170 1.00 94.50 81 PHE A N 1
ATOM 638 C CA . PHE A 1 81 ? 1.398 -1.137 -8.867 1.00 94.50 81 PHE A CA 1
ATOM 639 C C . PHE A 1 81 ? 0.094 -0.672 -9.525 1.00 94.50 81 PHE A C 1
ATOM 641 O O . PHE A 1 81 ? -0.882 -1.421 -9.535 1.00 94.50 81 PHE A O 1
ATOM 648 N N . LYS A 1 82 ? 0.074 0.517 -10.147 1.00 95.25 82 LYS A N 1
ATOM 649 C CA . LYS A 1 82 ? -1.142 1.134 -10.720 1.00 95.25 82 LYS A CA 1
ATOM 650 C C . LYS A 1 82 ? -2.244 1.316 -9.667 1.00 95.25 82 LYS A C 1
ATOM 652 O O . LYS A 1 82 ? -3.414 1.050 -9.954 1.00 95.25 82 LYS A O 1
ATOM 657 N N . ILE A 1 83 ? -1.843 1.745 -8.471 1.00 96.31 83 ILE A N 1
ATOM 658 C CA . ILE A 1 83 ? -2.721 2.059 -7.339 1.00 96.31 83 ILE A CA 1
ATOM 659 C C . ILE A 1 83 ? -2.843 3.582 -7.218 1.00 96.31 83 ILE A C 1
ATOM 661 O O . ILE A 1 83 ? -1.838 4.294 -7.269 1.00 96.31 83 ILE A O 1
ATOM 665 N N . PHE A 1 84 ? -4.067 4.084 -7.066 1.00 95.88 84 PHE A N 1
ATOM 666 C CA . PHE A 1 84 ? -4.393 5.509 -7.037 1.00 95.88 84 PHE A CA 1
ATOM 667 C C . PHE A 1 84 ? -5.101 5.880 -5.725 1.00 95.8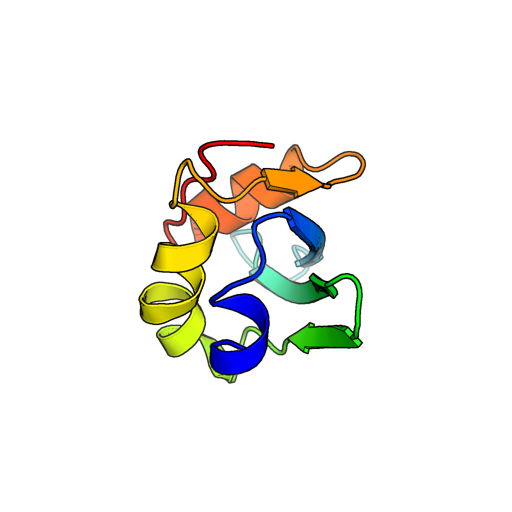8 84 PHE A C 1
ATOM 669 O O . PHE A 1 84 ? -6.329 5.867 -5.677 1.00 95.88 84 PHE A O 1
ATOM 676 N N . PRO A 1 85 ? -4.350 6.253 -4.670 1.00 93.31 85 PRO A N 1
ATOM 677 C CA . PRO A 1 85 ? -4.939 6.699 -3.409 1.00 93.31 85 PRO A CA 1
ATOM 678 C C . PRO A 1 85 ? -5.956 7.827 -3.617 1.00 93.31 85 PRO A C 1
ATOM 680 O O . PRO A 1 85 ? -5.661 8.795 -4.327 1.00 93.31 85 PRO A O 1
ATOM 683 N N . LEU A 1 86 ? -7.134 7.702 -2.999 1.00 90.44 86 LEU A N 1
ATOM 684 C CA . LEU A 1 86 ? -8.209 8.699 -3.097 1.00 90.44 86 LEU A CA 1
ATOM 685 C C . LEU A 1 86 ? -8.230 9.676 -1.914 1.00 90.44 86 LEU A C 1
ATOM 687 O O . LEU A 1 86 ? -8.577 10.842 -2.101 1.00 90.44 86 LEU A O 1
ATOM 691 N N . CYS A 1 87 ? -7.841 9.216 -0.723 1.00 83.81 87 CYS A N 1
ATOM 692 C CA . CYS A 1 87 ? -7.789 10.015 0.499 1.00 83.81 87 CYS A CA 1
ATOM 693 C C . CYS A 1 87 ? -6.436 9.833 1.195 1.00 83.81 87 CYS A C 1
ATOM 695 O O . CYS A 1 87 ? -6.112 8.740 1.662 1.00 83.81 87 CYS A O 1
ATOM 697 N N . VAL A 1 88 ? -5.663 10.921 1.246 1.00 79.50 88 VAL A N 1
ATOM 698 C CA . VAL A 1 88 ? -4.324 11.018 1.846 1.00 79.50 88 VAL A CA 1
ATOM 699 C C . VAL A 1 88 ? -4.231 12.318 2.636 1.00 79.50 88 VAL A C 1
ATOM 701 O O . VAL A 1 88 ? -4.766 13.326 2.116 1.00 79.50 88 VAL A O 1
#

Radius of gyration: 12.19 Å; Cα contacts (8 Å, |Δi|>4): 138; chains: 1; bounding box: 34×25×32 Å

Nearest PDB structures (foldseek):
  5c0y-assembly2_B  TM=9.449E-01  e=4.616E-06  Saccharomyces cerevisiae S288C
  5c0x-assembly1_K  TM=9.081E-01  e=4.925E-06  Saccharomyces cerevisiae S288C
  4nlb-assembly1_A  TM=9.254E-01  e=2.486E-05  Trypanosoma brucei brucei TREU927
  1vk0-assembly1_C  TM=7.587E-01  e=7.696E-04  Arabidopsis thaliana
  5v5f-assembly1_B  TM=7.350E-01  e=6.761E-04  Arabidopsis thaliana

pLDDT: mean 92.9, std 5.14, range [74.44, 98.0]

Secondary structure (DSSP, 8-state):
-HHHHTT-SEEEEEEEEE-TTSSS-EEEEEEEE-SS-EEEE-TTTTHHHIIIIIHHHHT-TTPEEE-SSTHHHHHHIIIII----S--

Mean predicted aligned error: 3.06 Å

InterPro domains:
  IPR002562 3'-5' exonuclease domain [PF01612] (9-84)
  IPR045092 Exosome complex exonuclease Rrp6-like [PTHR12124] (1-84)

Sequence (88 aa):
MMQETKDECTLGFDIDGHMQYSIGNIISLMQISTFKKDFLVDPFTLHDEIRSELKLKIEDPGTLLIVHGGANDILWLKGEFKIFPLCV

Solvent-accessible surface area (backbone atoms only — not comparable to full-atom values): 5081 Å² total; per-residue (Å²): 103,73,82,73,50,66,85,48,50,53,34,40,46,53,62,43,73,46,53,95,90,47,102,50,74,42,69,67,35,36,39,42,30,47,98,87,50,77,43,84,42,57,44,78,85,39,45,66,52,41,52,60,54,49,30,58,54,48,48,28,78,74,23,40,40,47,59,80,83,46,69,58,46,54,51,48,34,39,66,72,54,68,32,64,73,67,35,112

Organism: NCBI:txid39272